Protein AF-A0A1H8U174-F1 (afdb_monomer_lite)

pLDDT: mean 88.41, std 16.45, range [42.94, 98.38]

Radius of gyration: 14.79 Å; chains: 1; bounding box: 40×37×33 Å

Organism: NCBI:txid501024

Foldseek 3Di:
DPPQPADQQKHALNVDRVDIDTVPVQWDADPVGHIDGDLLSVLLVLLVPVDVVSVVSLVVCLVVDDLVSLVSSLVSCCVPPNPRPCNVVSDPPPPPPPDD

Secondary structure (DSSP, 8-state):
----SB-SSEEE-TT-TT-EEEHHHHEEE-TT--EEE-HHHHHHHHTTT--HHHHHHHHHHGGGS-HHHHHHHHHHHHHHSTT-THHHHTSPPP------

Sequence (100 aa):
MMIEPGTLDTWIYKRQAAISRPRAEMVDTTAEGIPYLKPAAVLLFKAKYRRPKDEIDFERALPRLPVSERLWLKTSLAACHPGHEWLKGLQEPQMTLAQW

Structure (mmCIF, N/CA/C/O backbone):
data_AF-A0A1H8U174-F1
#
_entry.id   AF-A0A1H8U174-F1
#
loop_
_atom_site.group_PDB
_atom_site.id
_atom_site.type_symbol
_atom_site.label_atom_id
_atom_site.label_alt_id
_atom_site.label_comp_id
_atom_site.label_asym_id
_atom_site.label_entity_id
_atom_site.label_seq_id
_atom_site.pdbx_PDB_ins_code
_atom_site.Cartn_x
_atom_site.Cartn_y
_atom_site.Cartn_z
_atom_site.occupancy
_atom_site.B_iso_or_equiv
_atom_site.auth_seq_id
_atom_site.auth_comp_id
_atom_site.auth_asym_id
_atom_site.auth_atom_id
_atom_site.pdbx_PDB_model_num
ATOM 1 N N . MET A 1 1 ? 19.028 -7.884 3.376 1.00 43.66 1 MET A N 1
ATOM 2 C CA . MET A 1 1 ? 17.873 -8.527 2.713 1.00 43.66 1 MET A CA 1
ATOM 3 C C . MET A 1 1 ? 16.729 -8.555 3.720 1.00 43.66 1 MET A C 1
ATOM 5 O O . MET A 1 1 ? 16.925 -9.095 4.800 1.00 43.66 1 MET A O 1
ATOM 9 N N . MET A 1 2 ? 15.605 -7.876 3.466 1.00 43.38 2 MET A N 1
ATOM 10 C CA . MET A 1 2 ? 14.461 -7.916 4.389 1.00 43.38 2 MET A CA 1
ATOM 11 C C . MET A 1 2 ? 13.764 -9.266 4.183 1.00 43.38 2 MET A C 1
ATOM 13 O O . MET A 1 2 ? 13.161 -9.482 3.136 1.00 43.38 2 MET A O 1
ATOM 17 N N . ILE A 1 3 ? 13.936 -10.192 5.131 1.00 50.97 3 ILE A N 1
ATOM 18 C CA . ILE A 1 3 ? 13.245 -11.488 5.141 1.00 50.97 3 ILE A CA 1
ATOM 19 C C . ILE A 1 3 ? 11.783 -11.195 5.488 1.00 50.97 3 ILE A C 1
ATOM 21 O O . ILE A 1 3 ? 11.400 -11.132 6.654 1.00 50.97 3 ILE A O 1
ATOM 25 N N . GLU A 1 4 ? 10.987 -10.879 4.471 1.00 58.97 4 GLU A N 1
ATOM 26 C CA . GLU A 1 4 ? 9.534 -10.844 4.600 1.00 58.97 4 GLU A CA 1
ATOM 27 C C . GLU A 1 4 ? 9.023 -12.295 4.685 1.00 58.97 4 GLU A C 1
ATOM 29 O O . GLU A 1 4 ? 9.494 -13.139 3.918 1.00 58.97 4 GLU A O 1
ATOM 34 N N . PRO A 1 5 ? 8.070 -12.612 5.578 1.00 60.06 5 PRO A N 1
ATOM 35 C CA . PRO A 1 5 ? 7.315 -13.853 5.482 1.00 60.06 5 PRO A CA 1
ATOM 36 C C . PRO A 1 5 ? 6.639 -13.933 4.103 1.00 60.06 5 PRO A C 1
ATOM 38 O O . PRO A 1 5 ? 6.061 -12.960 3.616 1.00 60.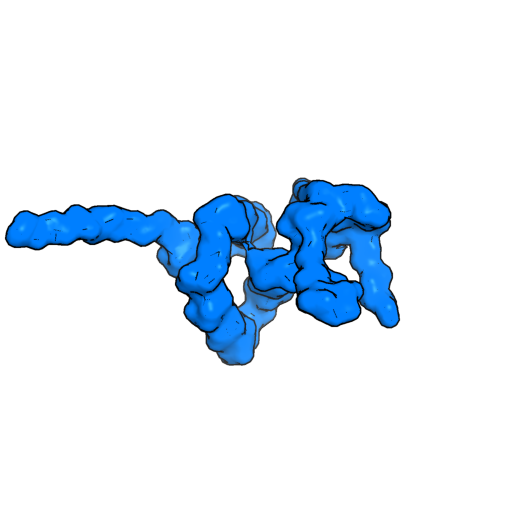06 5 PRO A O 1
ATOM 41 N N . GLY A 1 6 ? 6.755 -15.084 3.444 1.00 62.75 6 GLY A N 1
ATOM 42 C CA . GLY A 1 6 ? 6.273 -15.295 2.081 1.00 62.75 6 GLY A CA 1
ATOM 43 C C . GLY A 1 6 ? 7.091 -16.345 1.334 1.00 62.75 6 GLY A C 1
ATOM 44 O O . GLY A 1 6 ? 8.122 -16.809 1.817 1.00 62.75 6 GLY A O 1
ATOM 45 N N . THR A 1 7 ? 6.625 -16.712 0.145 1.00 81.25 7 THR A N 1
ATOM 46 C CA . THR A 1 7 ? 7.339 -17.587 -0.796 1.00 81.25 7 THR A CA 1
ATOM 47 C C . THR A 1 7 ? 7.719 -16.798 -2.053 1.00 81.25 7 THR A C 1
ATOM 49 O O . THR A 1 7 ? 7.483 -15.585 -2.148 1.00 81.25 7 THR A O 1
ATOM 52 N N . LEU A 1 8 ? 8.315 -17.474 -3.039 1.00 83.38 8 LEU A N 1
ATOM 53 C CA . LEU A 1 8 ? 8.485 -16.908 -4.380 1.00 83.38 8 LEU A CA 1
ATOM 54 C C . LEU A 1 8 ? 7.133 -16.583 -5.042 1.00 83.38 8 LEU A C 1
ATOM 56 O O . LEU A 1 8 ? 7.067 -15.659 -5.845 1.00 83.38 8 LEU A O 1
ATOM 60 N N . ASP A 1 9 ? 6.051 -17.241 -4.621 1.00 90.81 9 ASP A N 1
ATOM 61 C CA . ASP A 1 9 ? 4.723 -17.107 -5.231 1.00 90.81 9 ASP A CA 1
ATOM 62 C C . ASP A 1 9 ? 3.744 -16.291 -4.389 1.00 90.81 9 ASP A C 1
ATOM 64 O O . ASP A 1 9 ? 2.767 -15.765 -4.914 1.00 90.81 9 ASP A O 1
ATOM 68 N N . THR A 1 10 ? 3.981 -16.165 -3.081 1.00 93.75 10 THR A N 1
ATOM 69 C CA . THR A 1 10 ? 3.062 -15.502 -2.146 1.00 93.75 10 THR A CA 1
ATOM 70 C C . THR A 1 10 ? 3.767 -14.407 -1.365 1.00 93.75 10 THR A C 1
ATOM 72 O O . THR A 1 10 ? 4.801 -14.630 -0.735 1.00 93.75 10 THR A O 1
ATOM 75 N N . TRP A 1 11 ? 3.170 -13.221 -1.356 1.00 94.69 11 TRP A N 1
ATOM 76 C CA . TRP A 1 11 ? 3.543 -12.140 -0.456 1.00 94.69 11 TRP A CA 1
ATOM 77 C C . TRP A 1 11 ? 2.614 -12.138 0.763 1.00 94.69 11 TRP A C 1
ATOM 79 O O . TRP A 1 11 ? 1.391 -12.198 0.610 1.00 94.69 11 TRP A O 1
ATOM 89 N N . ILE A 1 12 ? 3.184 -12.056 1.969 1.00 94.69 12 ILE A N 1
ATOM 90 C CA . ILE A 1 12 ? 2.430 -11.959 3.225 1.00 94.69 12 ILE A CA 1
ATOM 91 C C . ILE A 1 12 ? 2.786 -10.643 3.910 1.00 94.69 12 ILE A C 1
ATOM 93 O O . ILE A 1 12 ? 3.956 -10.322 4.121 1.00 94.69 12 ILE A O 1
ATOM 97 N N . TYR A 1 13 ? 1.770 -9.885 4.315 1.00 94.12 13 TYR A N 1
ATOM 98 C CA . TYR A 1 13 ? 1.987 -8.675 5.090 1.00 94.12 13 TYR A CA 1
ATOM 99 C C . TYR A 1 13 ? 2.446 -9.030 6.509 1.00 94.12 13 TYR A C 1
ATOM 101 O O . TYR A 1 13 ? 1.652 -9.444 7.354 1.00 94.12 13 TYR A O 1
ATOM 109 N N . LYS A 1 14 ? 3.728 -8.812 6.824 1.00 90.69 14 LYS A N 1
ATOM 110 C CA . LYS A 1 14 ? 4.326 -9.249 8.103 1.00 90.69 14 LYS A CA 1
ATOM 111 C C . LYS A 1 1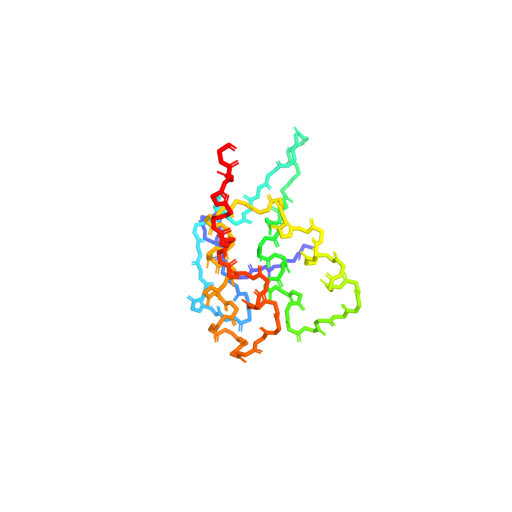4 ? 3.677 -8.720 9.386 1.00 90.69 14 LYS A C 1
ATOM 113 O O . LYS A 1 14 ? 3.992 -9.215 10.462 1.00 90.69 14 LYS A O 1
ATOM 118 N N . ARG A 1 15 ? 2.831 -7.685 9.316 1.00 91.69 15 ARG A N 1
ATOM 119 C CA . ARG A 1 15 ? 2.124 -7.150 10.497 1.00 91.69 15 ARG A CA 1
ATOM 120 C C . ARG A 1 15 ? 0.719 -7.722 10.676 1.00 91.69 15 ARG A C 1
ATOM 122 O O . ARG A 1 15 ? 0.138 -7.532 11.739 1.00 91.69 15 ARG A O 1
ATOM 129 N N . GLN A 1 16 ? 0.176 -8.385 9.657 1.00 93.44 16 GLN A N 1
ATOM 130 C CA . GLN A 1 16 ? -1.122 -9.045 9.707 1.00 93.44 16 GLN A CA 1
ATOM 131 C C . GLN A 1 16 ? -1.159 -10.154 8.653 1.00 93.44 16 GLN A C 1
ATOM 133 O O . GLN A 1 16 ? -1.466 -9.899 7.493 1.00 93.44 16 GLN A O 1
ATOM 138 N N . ALA A 1 17 ? -0.841 -11.383 9.069 1.00 92.19 17 ALA A N 1
ATOM 139 C CA . ALA A 1 17 ? -0.667 -12.523 8.164 1.00 92.19 17 ALA A CA 1
ATOM 140 C C . ALA A 1 17 ? -1.941 -12.916 7.395 1.00 92.19 17 ALA A C 1
ATOM 142 O O . ALA A 1 17 ? -1.842 -13.522 6.332 1.00 92.19 17 ALA A O 1
ATOM 143 N N . ALA A 1 18 ? -3.125 -12.527 7.886 1.00 94.19 18 ALA A N 1
ATOM 144 C CA . ALA A 1 18 ? -4.382 -12.684 7.154 1.00 94.19 18 ALA A CA 1
ATOM 145 C C . ALA A 1 18 ? -4.408 -11.891 5.831 1.00 94.19 18 ALA A C 1
ATOM 147 O O . ALA A 1 18 ? -5.177 -12.215 4.930 1.00 94.19 18 ALA A O 1
ATOM 148 N N . ILE A 1 19 ? -3.556 -10.868 5.688 1.00 95.50 19 ILE A N 1
ATOM 149 C CA . ILE A 1 19 ? -3.379 -10.123 4.442 1.00 95.50 19 ILE A CA 1
ATOM 150 C C . ILE A 1 19 ? -2.249 -10.780 3.647 1.00 95.50 19 ILE A C 1
ATOM 152 O O . ILE A 1 19 ? -1.063 -10.588 3.926 1.00 95.50 19 ILE A O 1
ATOM 156 N N . SER A 1 20 ? -2.638 -11.541 2.628 1.00 94.62 20 SER A N 1
ATOM 157 C CA . SER A 1 20 ? -1.734 -12.193 1.680 1.00 94.62 20 SER A CA 1
ATOM 158 C C . SER A 1 20 ? -2.257 -12.067 0.248 1.00 94.62 20 SER A C 1
ATOM 160 O O . SER A 1 20 ? -3.457 -11.880 0.026 1.00 94.62 20 SER A O 1
ATOM 162 N N . ARG A 1 21 ? -1.342 -12.105 -0.725 1.00 95.06 21 ARG A N 1
ATOM 163 C CA . ARG A 1 21 ? -1.635 -12.019 -2.167 1.00 95.06 21 ARG A CA 1
ATOM 164 C C . ARG A 1 21 ? -0.573 -12.770 -2.976 1.00 95.06 21 ARG A C 1
ATOM 166 O O . ARG A 1 21 ? 0.545 -12.939 -2.475 1.00 95.06 21 ARG A O 1
ATOM 173 N N . PRO A 1 22 ? -0.867 -13.162 -4.230 1.00 95.75 22 PRO A N 1
ATOM 174 C CA . PRO A 1 22 ? 0.168 -13.603 -5.155 1.00 95.75 22 PRO A CA 1
ATOM 175 C C . PRO A 1 22 ? 1.295 -12.569 -5.231 1.00 95.75 22 PRO A C 1
ATOM 177 O O . PRO A 1 22 ? 1.051 -11.365 -5.325 1.00 95.75 22 PRO A O 1
ATOM 180 N N . ARG A 1 23 ? 2.548 -13.021 -5.183 1.00 93.62 23 ARG A N 1
ATOM 181 C CA . ARG A 1 23 ? 3.719 -12.140 -5.154 1.00 93.62 23 ARG A CA 1
ATOM 182 C C . ARG A 1 23 ? 3.771 -11.235 -6.382 1.00 93.62 23 ARG A C 1
ATOM 184 O O . ARG A 1 23 ? 4.082 -10.060 -6.229 1.00 93.62 23 ARG A O 1
ATOM 191 N N . ALA A 1 24 ? 3.396 -11.755 -7.551 1.00 93.25 24 ALA A N 1
ATOM 192 C CA . ALA A 1 24 ? 3.317 -11.005 -8.805 1.00 93.25 24 ALA A CA 1
ATOM 193 C C . ALA A 1 24 ? 2.311 -9.835 -8.765 1.00 93.25 24 ALA A C 1
ATOM 195 O O . ALA A 1 24 ? 2.419 -8.889 -9.540 1.00 93.25 24 ALA A O 1
ATOM 196 N N . GLU A 1 25 ? 1.340 -9.855 -7.846 1.00 94.44 25 GLU A N 1
ATOM 197 C CA . GLU A 1 25 ? 0.444 -8.715 -7.651 1.00 94.44 25 GLU A CA 1
ATOM 198 C C . GLU A 1 25 ? 1.071 -7.618 -6.787 1.00 94.44 25 GLU A C 1
ATOM 200 O O . GLU A 1 25 ? 0.699 -6.455 -6.938 1.00 94.44 25 GLU A O 1
ATOM 205 N N . MET A 1 26 ? 2.020 -7.968 -5.912 1.00 95.38 26 MET A N 1
ATOM 206 C CA . MET A 1 26 ? 2.559 -7.084 -4.871 1.00 95.38 26 MET A CA 1
ATOM 207 C C . MET A 1 26 ? 3.970 -6.581 -5.158 1.00 95.38 26 MET A C 1
ATOM 209 O O . MET A 1 26 ? 4.356 -5.531 -4.648 1.00 95.38 26 MET A O 1
ATOM 213 N N . VAL A 1 27 ? 4.747 -7.326 -5.937 1.00 93.75 27 VAL A N 1
ATOM 214 C CA . VAL A 1 27 ? 6.123 -7.010 -6.317 1.00 93.75 27 VAL A CA 1
ATOM 215 C C . VAL A 1 27 ? 6.150 -6.773 -7.816 1.00 93.75 27 VAL A C 1
ATOM 217 O O . VAL A 1 27 ? 5.654 -7.595 -8.580 1.00 93.75 27 VAL A O 1
ATOM 220 N N . ASP A 1 28 ? 6.723 -5.648 -8.207 1.00 93.69 28 ASP A N 1
ATOM 221 C CA . ASP A 1 28 ? 6.949 -5.275 -9.597 1.00 93.69 28 ASP A CA 1
ATOM 222 C C . ASP A 1 28 ? 8.454 -5.103 -9.835 1.00 93.69 28 ASP A C 1
ATOM 224 O O . ASP A 1 28 ? 9.258 -5.245 -8.908 1.00 93.69 28 ASP A O 1
ATOM 228 N N . THR A 1 29 ? 8.849 -4.826 -11.070 1.00 94.75 29 THR A N 1
ATOM 229 C CA . THR A 1 29 ? 10.254 -4.789 -11.477 1.00 94.75 29 THR A CA 1
ATOM 230 C C . THR A 1 29 ? 10.540 -3.526 -12.272 1.00 94.75 29 THR A C 1
ATOM 232 O O . THR A 1 29 ? 9.739 -3.122 -13.110 1.00 94.75 29 THR A O 1
ATOM 235 N N . THR A 1 30 ? 11.678 -2.876 -12.018 1.00 93.94 30 THR A N 1
ATOM 236 C CA . THR A 1 30 ? 12.127 -1.769 -12.877 1.00 93.94 30 THR A CA 1
ATOM 237 C C . THR A 1 30 ? 12.516 -2.288 -14.264 1.00 93.94 30 THR A C 1
ATOM 239 O O . THR A 1 30 ? 12.662 -3.497 -14.463 1.00 93.94 30 THR A O 1
ATOM 242 N N . ALA A 1 31 ? 12.734 -1.384 -15.225 1.00 96.06 31 ALA A N 1
ATOM 243 C CA . ALA A 1 31 ? 13.198 -1.752 -16.566 1.00 96.06 31 ALA A CA 1
ATOM 244 C C . ALA A 1 31 ? 14.547 -2.502 -16.541 1.00 96.06 31 ALA A C 1
ATOM 246 O O . ALA A 1 31 ? 14.815 -3.335 -17.401 1.00 96.06 31 ALA A O 1
ATOM 247 N N . GLU A 1 32 ? 15.368 -2.253 -15.520 1.00 96.75 32 GLU A N 1
ATOM 248 C CA . GLU A 1 32 ? 16.659 -2.903 -15.272 1.00 96.75 32 GLU A CA 1
ATOM 249 C C . GLU A 1 32 ? 16.529 -4.225 -14.495 1.00 96.75 32 GLU A C 1
ATOM 251 O O . GLU A 1 32 ? 17.534 -4.828 -14.121 1.00 96.75 32 GLU A O 1
ATOM 256 N N . GLY A 1 33 ? 15.306 -4.682 -14.213 1.00 92.94 33 GLY A N 1
ATOM 257 C CA . GLY A 1 33 ? 15.062 -5.941 -13.512 1.00 92.94 33 GLY A CA 1
ATOM 258 C C . GLY A 1 33 ? 15.235 -5.864 -11.992 1.00 92.94 33 GLY A C 1
ATOM 259 O O . GLY A 1 33 ? 15.352 -6.902 -11.341 1.00 92.94 33 GLY A O 1
ATOM 260 N N . ILE A 1 34 ? 15.217 -4.666 -11.394 1.00 92.81 34 ILE A N 1
ATOM 261 C CA . ILE A 1 34 ? 15.296 -4.515 -9.935 1.00 92.81 34 ILE A CA 1
ATOM 262 C C . ILE A 1 34 ? 13.895 -4.689 -9.325 1.00 92.81 34 ILE A C 1
ATOM 264 O O . ILE A 1 34 ? 13.004 -3.888 -9.622 1.00 92.81 34 ILE A O 1
ATOM 268 N N . PRO A 1 3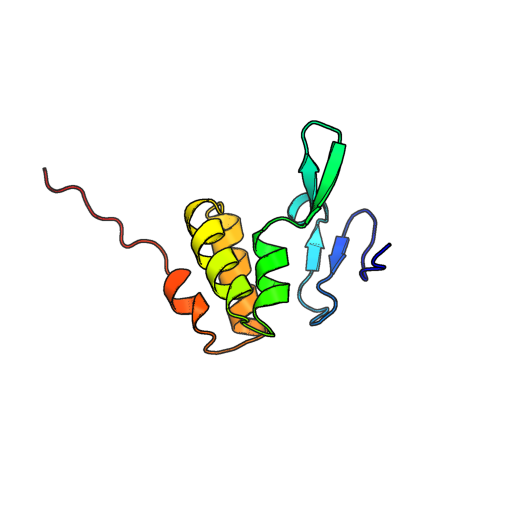5 ? 13.663 -5.693 -8.457 1.00 92.00 35 PRO A N 1
ATOM 269 C CA . PRO A 1 35 ? 12.356 -5.899 -7.849 1.00 92.00 35 PRO A CA 1
ATOM 270 C C . PRO A 1 35 ? 12.064 -4.841 -6.780 1.00 92.00 35 PRO A C 1
ATOM 272 O O . PRO A 1 35 ? 12.907 -4.544 -5.928 1.00 92.00 35 PRO A O 1
ATOM 275 N N . TYR A 1 36 ? 10.836 -4.333 -6.762 1.00 92.88 36 TYR A N 1
ATOM 276 C CA . TYR A 1 36 ? 10.343 -3.411 -5.745 1.00 92.88 36 TYR A CA 1
ATOM 277 C C . TYR A 1 36 ? 8.916 -3.755 -5.318 1.00 92.88 36 TYR A C 1
ATOM 279 O O . TYR A 1 36 ? 8.126 -4.330 -6.062 1.00 92.88 36 TYR A O 1
ATOM 287 N N . LEU A 1 37 ? 8.571 -3.403 -4.079 1.00 94.31 37 LEU A N 1
ATOM 288 C CA . LEU A 1 37 ? 7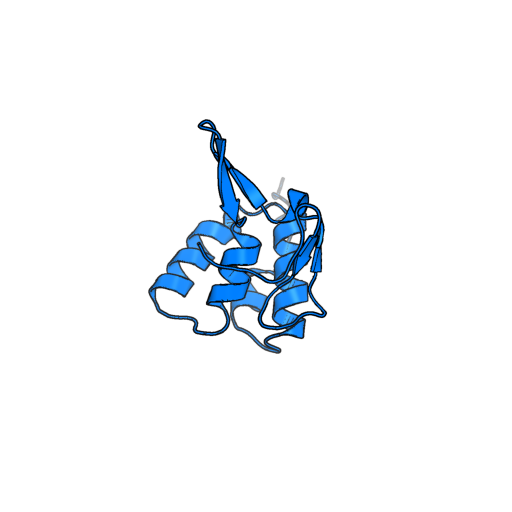.209 -3.557 -3.582 1.00 94.31 37 LEU A CA 1
ATOM 289 C C . LEU A 1 37 ? 6.325 -2.461 -4.182 1.00 94.31 37 LEU A C 1
ATOM 291 O O . LEU A 1 37 ? 6.673 -1.280 -4.103 1.00 94.31 37 LEU A O 1
ATOM 295 N N . LYS A 1 38 ? 5.170 -2.837 -4.732 1.00 96.38 38 LYS A N 1
ATOM 296 C CA . LYS A 1 38 ? 4.239 -1.882 -5.325 1.00 96.38 38 LYS A CA 1
ATOM 297 C C . LYS A 1 38 ? 3.795 -0.816 -4.320 1.00 96.38 38 LYS A C 1
ATOM 299 O O . LYS A 1 38 ? 3.673 -1.112 -3.120 1.00 96.38 38 LYS A O 1
ATOM 304 N N . PRO A 1 39 ? 3.507 0.416 -4.782 1.00 97.00 39 PRO A N 1
ATOM 305 C CA . PRO A 1 39 ? 3.263 1.541 -3.887 1.00 97.00 39 PRO A CA 1
ATOM 306 C C . PRO A 1 39 ? 2.125 1.294 -2.892 1.00 97.00 39 PRO A C 1
ATOM 308 O O . PRO A 1 39 ? 2.267 1.652 -1.726 1.00 97.00 39 PRO A O 1
ATOM 311 N N . ALA A 1 40 ? 1.044 0.610 -3.284 1.00 97.38 40 ALA A N 1
ATOM 312 C CA . ALA A 1 40 ? -0.046 0.288 -2.364 1.00 97.38 40 ALA A CA 1
ATOM 313 C C . ALA A 1 40 ? 0.425 -0.508 -1.131 1.00 97.38 40 ALA A C 1
ATOM 315 O O . ALA A 1 40 ? 0.070 -0.174 -0.000 1.00 97.38 40 ALA A O 1
ATOM 316 N N . ALA A 1 41 ? 1.280 -1.519 -1.300 1.00 96.94 41 ALA A N 1
ATOM 317 C CA . ALA A 1 41 ? 1.787 -2.290 -0.165 1.00 96.94 41 ALA A CA 1
ATOM 318 C C . ALA A 1 41 ? 2.801 -1.511 0.680 1.00 96.94 41 ALA A C 1
ATOM 320 O O . ALA A 1 41 ? 2.794 -1.622 1.908 1.00 96.94 41 ALA A O 1
ATOM 321 N N . VAL A 1 42 ? 3.621 -0.661 0.054 1.00 97.44 42 VAL A N 1
ATOM 322 C CA . VAL A 1 42 ? 4.487 0.283 0.781 1.00 97.44 42 VAL A CA 1
ATOM 323 C C . VAL A 1 42 ? 3.648 1.233 1.643 1.00 97.44 42 VAL A C 1
ATOM 325 O O . VAL A 1 42 ? 3.977 1.457 2.810 1.00 97.44 42 VAL A O 1
ATOM 328 N N . LEU A 1 43 ? 2.534 1.751 1.120 1.00 98.38 43 LEU A N 1
ATOM 329 C CA . LEU A 1 43 ? 1.619 2.614 1.868 1.00 98.38 43 LEU A CA 1
ATOM 330 C C . LEU A 1 43 ? 0.986 1.878 3.054 1.00 98.38 43 LEU A C 1
ATOM 332 O O . LEU A 1 43 ? 0.985 2.412 4.161 1.00 98.38 43 LEU A O 1
ATOM 336 N N . LEU A 1 44 ? 0.565 0.621 2.899 1.00 97.94 44 LEU A N 1
ATOM 337 C CA . LEU A 1 44 ? 0.077 -0.180 4.030 1.00 97.94 44 LEU A CA 1
ATOM 338 C C . LEU A 1 44 ? 1.140 -0.341 5.141 1.00 97.94 44 LEU A C 1
ATOM 340 O O . LEU A 1 44 ? 0.818 -0.377 6.332 1.00 97.94 44 LEU A O 1
ATOM 344 N N . PHE A 1 45 ? 2.432 -0.395 4.799 1.00 97.12 45 PHE A N 1
ATOM 345 C CA . PHE A 1 45 ? 3.508 -0.354 5.797 1.00 97.12 45 PHE A CA 1
ATOM 346 C C . PHE A 1 45 ? 3.674 1.017 6.465 1.00 97.12 45 PHE A C 1
ATOM 348 O O . PHE A 1 45 ? 4.033 1.087 7.648 1.00 97.12 45 PHE A O 1
ATOM 355 N N . LYS A 1 46 ? 3.439 2.103 5.740 1.00 97.94 46 LYS A N 1
ATOM 356 C CA . LYS A 1 46 ? 3.586 3.474 6.241 1.00 97.94 46 LYS A CA 1
ATOM 357 C C . LYS A 1 46 ? 2.425 3.913 7.135 1.00 97.94 46 LYS A C 1
ATOM 359 O O . LYS A 1 46 ? 2.659 4.598 8.130 1.00 97.94 46 LYS A O 1
ATOM 364 N N . ALA A 1 47 ? 1.221 3.417 6.860 1.00 97.56 47 ALA A N 1
ATOM 365 C CA . ALA A 1 47 ? -0.007 3.728 7.593 1.00 97.56 47 ALA A CA 1
ATOM 366 C C . ALA A 1 47 ? 0.081 3.501 9.113 1.00 97.56 47 ALA A C 1
ATOM 368 O O . ALA A 1 47 ? -0.518 4.231 9.890 1.00 97.56 47 ALA A O 1
ATOM 369 N N . LYS A 1 48 ? 0.907 2.555 9.579 1.00 96.12 48 LYS A N 1
ATOM 370 C CA . LYS A 1 48 ? 1.138 2.363 11.023 1.00 96.12 48 LYS A CA 1
ATOM 371 C C . LYS A 1 48 ? 1.710 3.604 11.722 1.00 96.12 48 LYS A C 1
ATOM 373 O O . LYS A 1 48 ? 1.465 3.784 12.909 1.00 96.12 48 LYS A O 1
ATOM 378 N N . TYR A 1 49 ? 2.536 4.392 11.033 1.00 95.81 49 TYR A N 1
ATOM 379 C CA . TYR A 1 49 ? 3.293 5.484 11.652 1.00 95.81 49 TYR A CA 1
ATOM 380 C C . TYR A 1 49 ? 2.877 6.875 11.180 1.00 95.81 49 TYR A C 1
ATOM 382 O O . TYR A 1 49 ? 3.085 7.812 11.943 1.00 95.81 49 TYR A O 1
ATOM 390 N N . ARG A 1 50 ? 2.349 7.019 9.952 1.00 95.44 50 ARG A N 1
ATOM 391 C CA . ARG A 1 50 ? 1.894 8.301 9.374 1.00 95.44 50 ARG A CA 1
ATOM 392 C C . ARG A 1 50 ? 2.842 9.481 9.641 1.00 95.44 50 ARG A C 1
ATOM 394 O O . ARG A 1 50 ? 2.440 10.547 10.098 1.00 95.44 50 ARG A O 1
ATOM 401 N N . ARG A 1 51 ? 4.142 9.292 9.412 1.00 97.94 51 ARG A N 1
ATOM 402 C CA . ARG A 1 51 ? 5.124 10.380 9.576 1.00 97.94 51 ARG A CA 1
ATOM 403 C C . ARG A 1 51 ? 4.869 11.453 8.508 1.00 97.94 51 ARG A C 1
ATOM 405 O O . ARG A 1 51 ? 4.330 11.111 7.460 1.00 97.94 51 ARG A O 1
ATOM 412 N N . PRO A 1 52 ? 5.363 12.694 8.659 1.00 98.19 52 PRO A N 1
ATOM 413 C CA . PRO A 1 52 ? 5.193 13.727 7.629 1.00 98.19 52 PRO A CA 1
ATOM 414 C C . PRO A 1 52 ? 5.610 13.279 6.216 1.00 98.19 52 PRO A C 1
ATOM 416 O O . PRO A 1 52 ? 4.912 13.534 5.244 1.00 98.19 52 PRO A O 1
ATOM 419 N N . LYS A 1 53 ? 6.704 12.514 6.095 1.00 97.44 53 LYS A N 1
ATOM 420 C CA . LYS A 1 53 ? 7.123 11.929 4.808 1.00 97.44 53 LYS A CA 1
ATOM 421 C C . LYS A 1 53 ? 6.181 10.845 4.272 1.00 97.44 53 LYS A C 1
ATOM 423 O O . LYS A 1 53 ? 6.103 10.652 3.071 1.00 97.44 53 LYS A O 1
ATOM 428 N N . ASP A 1 54 ? 5.500 10.122 5.156 1.00 98.31 54 ASP A N 1
ATOM 429 C CA . ASP A 1 54 ? 4.554 9.077 4.775 1.00 98.31 54 ASP A CA 1
ATOM 430 C C . ASP A 1 54 ? 3.268 9.692 4.206 1.00 98.31 54 ASP A C 1
ATOM 432 O O . ASP A 1 54 ? 2.719 9.146 3.256 1.00 98.31 54 ASP A O 1
ATOM 436 N N . GLU A 1 55 ? 2.828 10.835 4.746 1.00 98.31 55 GLU A N 1
ATOM 437 C CA . GLU A 1 55 ? 1.724 11.634 4.189 1.00 98.31 55 GLU A CA 1
ATOM 438 C C . GLU A 1 55 ? 2.060 12.121 2.775 1.00 98.31 55 GLU A C 1
ATOM 440 O O . GLU A 1 55 ? 1.305 11.871 1.839 1.00 98.31 55 GLU A O 1
ATOM 445 N N . ILE A 1 56 ? 3.253 12.703 2.592 1.00 98.19 56 ILE A N 1
ATOM 446 C CA . ILE A 1 56 ? 3.740 13.138 1.273 1.00 98.19 56 ILE A CA 1
ATOM 447 C C . ILE A 1 56 ? 3.785 11.962 0.284 1.00 98.19 56 ILE A C 1
ATOM 449 O O . ILE A 1 56 ? 3.396 12.106 -0.876 1.00 98.19 56 ILE A O 1
ATOM 453 N N . ASP A 1 57 ? 4.257 10.793 0.723 1.00 98.12 57 ASP A N 1
ATOM 454 C CA . ASP A 1 57 ? 4.289 9.596 -0.120 1.00 98.12 57 ASP A CA 1
ATOM 455 C C . ASP A 1 57 ? 2.877 9.130 -0.503 1.00 98.12 57 ASP A C 1
ATOM 457 O O . ASP A 1 57 ? 2.653 8.766 -1.658 1.00 98.12 57 ASP A O 1
ATOM 461 N N . PHE A 1 58 ? 1.917 9.169 0.428 1.00 98.31 58 PHE A N 1
ATOM 462 C CA . PHE A 1 58 ? 0.516 8.842 0.155 1.00 98.31 58 PHE A CA 1
ATOM 463 C C . PHE A 1 58 ? -0.098 9.791 -0.873 1.00 98.31 58 PHE A C 1
ATOM 465 O O . PHE A 1 58 ? -0.603 9.327 -1.896 1.00 98.31 58 PHE A O 1
ATOM 472 N N . GLU A 1 59 ? 0.008 11.102 -0.658 1.00 97.12 59 GLU A N 1
ATOM 473 C CA . GLU A 1 59 ? -0.533 12.127 -1.557 1.00 97.12 59 GLU A CA 1
ATOM 474 C C . GLU A 1 59 ? 0.038 12.012 -2.977 1.00 97.12 59 GLU A C 1
ATOM 476 O O . GLU A 1 59 ? -0.685 12.137 -3.966 1.00 97.12 59 GLU A O 1
ATOM 481 N N . ARG A 1 60 ? 1.340 11.723 -3.102 1.00 97.19 60 ARG A N 1
ATOM 482 C CA . ARG A 1 60 ? 2.006 11.574 -4.405 1.00 97.19 60 ARG A CA 1
ATOM 483 C C . ARG A 1 60 ? 1.653 10.269 -5.108 1.00 97.19 60 ARG A C 1
ATOM 485 O O . ARG A 1 60 ? 1.548 10.252 -6.339 1.00 97.19 60 ARG A O 1
ATOM 492 N N . ALA A 1 61 ? 1.514 9.177 -4.362 1.00 96.94 61 ALA A N 1
ATOM 493 C CA . ALA A 1 61 ? 1.234 7.863 -4.928 1.00 96.94 61 ALA A CA 1
ATOM 494 C C . ALA A 1 61 ? -0.241 7.705 -5.320 1.00 96.94 61 ALA A C 1
ATOM 496 O O . ALA A 1 61 ? -0.525 7.176 -6.392 1.00 96.94 61 ALA A O 1
ATOM 497 N N . LEU A 1 62 ? -1.174 8.199 -4.499 1.00 95.94 62 LEU A N 1
ATOM 498 C CA . LEU A 1 62 ? -2.621 8.016 -4.657 1.00 95.94 62 LEU A CA 1
ATOM 499 C C . LEU A 1 62 ? -3.173 8.267 -6.081 1.00 95.94 62 LEU A C 1
ATOM 501 O O . LEU A 1 62 ? -3.876 7.385 -6.591 1.00 95.94 62 LEU A O 1
ATOM 505 N N . PRO A 1 63 ? -2.866 9.389 -6.770 1.00 94.88 63 PRO A N 1
ATOM 506 C CA . PRO A 1 63 ? -3.386 9.635 -8.120 1.00 94.88 63 PRO A CA 1
ATOM 507 C C . PRO A 1 63 ? -2.827 8.670 -9.176 1.00 94.88 63 PRO A C 1
ATOM 509 O O . PRO A 1 63 ? -3.434 8.500 -10.229 1.00 94.88 63 PRO A O 1
ATOM 512 N N . ARG A 1 64 ? -1.690 8.020 -8.898 1.00 95.19 64 ARG A N 1
ATOM 513 C CA . ARG A 1 64 ? -0.987 7.104 -9.811 1.00 95.19 64 ARG A CA 1
ATOM 514 C C . ARG A 1 64 ? -1.328 5.634 -9.572 1.00 95.19 64 ARG A C 1
ATOM 516 O O . ARG A 1 64 ? -0.982 4.796 -10.397 1.00 95.19 64 ARG A O 1
ATOM 523 N N . LEU A 1 65 ? -1.986 5.311 -8.458 1.00 95.06 65 LEU A N 1
ATOM 524 C CA . LEU A 1 65 ? -2.385 3.939 -8.159 1.00 95.06 65 LEU A CA 1
ATOM 525 C C . LEU A 1 65 ? -3.477 3.462 -9.132 1.00 95.06 65 LEU A C 1
ATOM 527 O O . LEU A 1 65 ? -4.468 4.169 -9.325 1.00 95.06 65 LEU A O 1
ATOM 531 N N . PRO A 1 66 ? -3.374 2.245 -9.688 1.00 93.88 66 PRO A N 1
ATOM 532 C CA . PRO A 1 66 ? -4.494 1.596 -10.360 1.00 93.88 66 PRO A CA 1
ATOM 533 C C . PRO A 1 66 ? -5.717 1.457 -9.438 1.00 93.88 66 PRO A C 1
ATOM 535 O O . PRO A 1 66 ? -5.591 1.371 -8.215 1.00 93.88 66 PRO A O 1
ATOM 538 N N . VAL A 1 67 ? -6.922 1.383 -10.017 1.00 94.06 67 VAL A N 1
ATOM 539 C CA . VAL A 1 67 ? -8.178 1.224 -9.250 1.00 94.06 67 VAL A CA 1
ATOM 540 C C . VAL A 1 67 ? -8.141 -0.018 -8.353 1.00 94.06 67 VAL A C 1
ATOM 542 O O . VAL A 1 67 ? -8.507 0.064 -7.182 1.00 94.06 67 VAL A O 1
ATOM 545 N N . SER A 1 68 ? -7.638 -1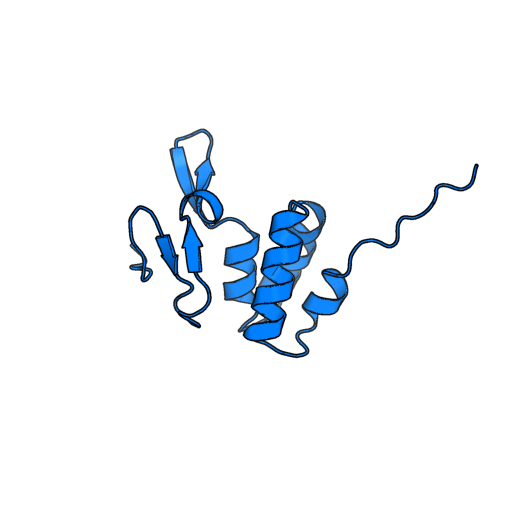.141 -8.869 1.00 94.19 68 SER A N 1
ATOM 546 C CA . SER A 1 68 ? -7.491 -2.390 -8.113 1.00 94.19 68 SER A CA 1
ATOM 547 C C . SER A 1 68 ? -6.576 -2.235 -6.895 1.00 94.19 68 SER A C 1
ATOM 549 O O . SER A 1 68 ? -6.900 -2.721 -5.812 1.00 94.19 68 SER A O 1
ATOM 551 N N . GLU A 1 69 ? -5.467 -1.509 -7.038 1.00 95.81 69 GLU A N 1
ATOM 552 C CA . GLU A 1 69 ? -4.526 -1.242 -5.948 1.00 95.81 69 GLU A CA 1
ATOM 553 C C . GLU A 1 69 ? -5.102 -0.285 -4.900 1.00 95.81 69 GLU A C 1
ATOM 555 O O . GLU A 1 69 ? -4.910 -0.504 -3.703 1.00 95.81 69 GLU A O 1
ATOM 560 N N . ARG A 1 70 ? -5.864 0.735 -5.322 1.00 96.38 70 ARG A N 1
ATOM 561 C CA . ARG A 1 70 ? -6.598 1.618 -4.398 1.00 96.38 70 ARG A CA 1
ATOM 562 C C . ARG A 1 70 ? -7.629 0.844 -3.583 1.00 96.38 70 ARG A C 1
ATOM 564 O O . ARG A 1 70 ? -7.686 1.011 -2.366 1.00 96.38 70 ARG A O 1
ATOM 571 N N . LEU A 1 71 ? -8.405 -0.026 -4.233 1.00 96.00 71 LEU A N 1
ATOM 572 C CA . LEU A 1 71 ? -9.400 -0.864 -3.564 1.00 96.00 71 LEU A CA 1
ATOM 573 C C . LEU A 1 71 ? -8.738 -1.826 -2.571 1.00 96.00 71 LEU A C 1
ATOM 575 O O . LEU A 1 71 ? -9.177 -1.931 -1.425 1.00 96.00 71 LEU A O 1
ATOM 579 N N . TRP A 1 72 ? -7.649 -2.481 -2.977 1.00 96.88 72 TRP A N 1
ATOM 580 C CA . TRP A 1 72 ? -6.896 -3.366 -2.093 1.00 96.88 72 TRP A CA 1
ATOM 581 C C . TRP A 1 72 ? -6.325 -2.620 -0.880 1.00 96.88 72 TRP A C 1
ATOM 583 O O . TRP A 1 72 ? -6.457 -3.093 0.254 1.00 96.88 72 TRP A O 1
ATOM 593 N N . LEU A 1 73 ? -5.737 -1.437 -1.094 1.00 97.88 73 LEU A N 1
ATOM 594 C CA . LEU A 1 73 ? -5.204 -0.607 -0.017 1.00 97.88 73 LEU A CA 1
ATOM 595 C C . LEU A 1 73 ? -6.314 -0.176 0.946 1.00 97.88 73 LEU A C 1
ATOM 597 O O . LEU A 1 73 ? -6.136 -0.284 2.156 1.00 97.88 73 LEU A O 1
ATOM 601 N N . LYS A 1 74 ? -7.471 0.253 0.428 1.00 97.75 74 LYS A N 1
ATOM 602 C CA . LYS A 1 74 ? -8.639 0.639 1.233 1.00 97.75 74 LYS A CA 1
ATOM 603 C C . LYS A 1 74 ? -9.100 -0.498 2.142 1.00 97.75 74 LYS A C 1
ATOM 605 O O . LYS A 1 74 ? -9.225 -0.294 3.347 1.00 97.75 74 LYS A O 1
ATOM 610 N N . THR A 1 75 ? -9.308 -1.692 1.587 1.00 97.19 75 THR A N 1
ATOM 611 C CA . THR A 1 75 ? -9.746 -2.871 2.351 1.00 97.19 75 THR A CA 1
ATOM 612 C C . THR A 1 75 ? -8.717 -3.264 3.409 1.00 97.19 75 THR A C 1
ATOM 614 O O . THR A 1 75 ? -9.064 -3.485 4.568 1.00 97.19 75 THR A O 1
ATOM 617 N N . SER A 1 76 ? -7.436 -3.282 3.037 1.00 97.81 76 SER A N 1
ATOM 618 C CA . SER A 1 76 ? -6.344 -3.642 3.947 1.00 97.81 76 SER A CA 1
ATOM 619 C C . SER A 1 76 ? -6.176 -2.628 5.083 1.00 97.81 76 SER A C 1
ATOM 621 O O . SER A 1 76 ? -5.984 -3.011 6.236 1.00 97.81 76 SER A O 1
ATOM 623 N N . LEU A 1 77 ? -6.296 -1.329 4.785 1.00 97.62 77 LEU A N 1
ATOM 624 C CA . LEU A 1 77 ? -6.267 -0.269 5.793 1.00 97.62 77 LEU A CA 1
ATOM 625 C C . LEU A 1 77 ? -7.461 -0.350 6.733 1.00 97.62 77 LEU A C 1
ATOM 627 O O . LEU A 1 77 ? -7.265 -0.233 7.934 1.00 97.62 77 LEU A O 1
ATOM 631 N N . ALA A 1 78 ? -8.669 -0.582 6.219 1.00 96.94 78 ALA A N 1
ATOM 632 C CA . ALA A 1 78 ? -9.855 -0.725 7.058 1.00 96.94 78 ALA A CA 1
ATOM 633 C C . ALA A 1 78 ? -9.723 -1.904 8.039 1.00 96.94 78 ALA A C 1
ATOM 635 O O . ALA A 1 78 ? -10.149 -1.788 9.184 1.00 96.94 78 ALA A O 1
ATOM 636 N N . ALA A 1 79 ? -9.083 -3.000 7.617 1.00 96.19 79 ALA A N 1
ATOM 637 C CA . ALA A 1 79 ? -8.825 -4.159 8.469 1.00 96.19 79 ALA A CA 1
ATOM 638 C C . ALA A 1 79 ? -7.712 -3.920 9.510 1.00 96.19 79 ALA A C 1
ATOM 640 O O . ALA A 1 79 ? -7.849 -4.325 10.661 1.00 96.19 79 ALA A O 1
ATOM 641 N N . CYS A 1 80 ? -6.598 -3.283 9.131 1.00 96.50 80 CYS A N 1
ATOM 642 C CA . CYS A 1 80 ? -5.457 -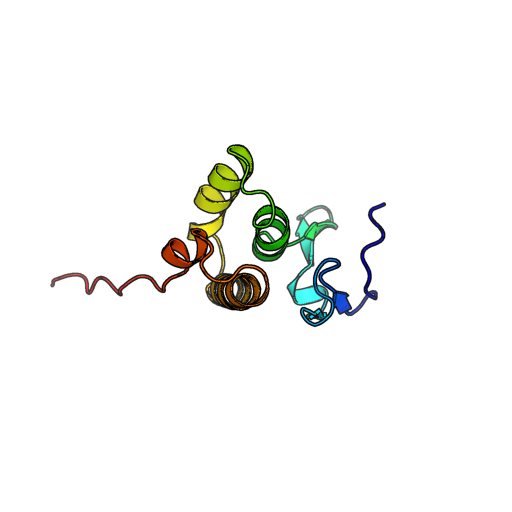3.076 10.036 1.00 96.50 80 CYS A CA 1
ATOM 643 C C . CYS A 1 80 ? -5.578 -1.834 10.926 1.00 96.50 80 CYS A C 1
ATOM 645 O O . CYS A 1 80 ? -5.038 -1.806 12.032 1.00 96.50 80 CYS A O 1
ATOM 647 N N . HIS A 1 81 ? -6.220 -0.789 10.413 1.00 95.88 81 HIS A N 1
ATOM 648 C CA . HIS A 1 81 ? -6.280 0.547 10.992 1.00 95.88 81 HIS A CA 1
ATOM 649 C C . HIS A 1 81 ? -7.690 1.145 10.794 1.00 95.88 81 HIS A C 1
ATOM 651 O O . HIS A 1 81 ? -7.859 2.081 10.004 1.00 95.88 81 HIS A O 1
ATOM 657 N N . PRO A 1 82 ? -8.726 0.623 11.481 1.00 95.44 82 PRO A N 1
ATOM 658 C CA . PRO A 1 82 ? -10.071 1.186 11.399 1.00 95.44 82 PRO A CA 1
ATOM 659 C C . PRO A 1 82 ? -10.066 2.696 11.685 1.00 95.44 82 PRO A C 1
ATOM 661 O O . PRO A 1 82 ? -9.439 3.149 12.642 1.00 95.44 82 PRO A O 1
ATOM 664 N N . GLY A 1 83 ? -10.738 3.485 10.841 1.00 94.81 83 GLY A N 1
ATOM 665 C CA . GLY A 1 83 ? -10.805 4.946 10.987 1.00 94.81 83 GLY A CA 1
ATOM 666 C C . GLY A 1 83 ? -9.559 5.718 10.528 1.00 94.81 83 GLY A C 1
ATOM 667 O O . GLY A 1 83 ? -9.472 6.918 10.766 1.00 94.81 83 GLY A O 1
ATOM 668 N N . HIS A 1 84 ? -8.597 5.072 9.863 1.00 97.50 84 HIS A N 1
ATOM 669 C CA . HIS A 1 84 ? -7.397 5.742 9.358 1.00 97.50 84 HIS A CA 1
ATOM 670 C C . HIS A 1 84 ? -7.723 6.874 8.366 1.00 97.50 84 HIS A C 1
ATOM 672 O O . HIS A 1 84 ? -8.478 6.679 7.417 1.00 97.50 84 HIS A O 1
ATOM 678 N N . GLU A 1 85 ? -7.079 8.035 8.518 1.00 96.12 85 GLU A N 1
ATOM 679 C CA . GLU A 1 85 ? -7.358 9.247 7.725 1.00 96.12 85 GLU A CA 1
ATOM 680 C C . GLU A 1 85 ? -7.250 9.036 6.206 1.00 96.12 85 GLU A C 1
ATOM 682 O O . GLU A 1 85 ? -8.110 9.491 5.455 1.00 96.12 85 GLU A O 1
ATOM 687 N N . TRP A 1 86 ? -6.257 8.269 5.742 1.00 97.69 86 TRP A N 1
ATOM 688 C CA . TRP A 1 86 ? -6.112 7.911 4.320 1.00 97.69 86 TRP A CA 1
ATOM 689 C C . TRP A 1 86 ? -7.333 7.210 3.704 1.00 97.69 86 TRP A C 1
ATOM 691 O O . TRP A 1 86 ? -7.504 7.270 2.489 1.00 97.69 86 TRP A O 1
ATOM 701 N N . LEU A 1 87 ? -8.219 6.598 4.502 1.00 97.19 87 LEU A N 1
ATOM 702 C CA . LEU A 1 87 ? -9.470 6.022 3.993 1.00 97.19 87 LEU A CA 1
ATOM 703 C C . LEU A 1 87 ? -10.373 7.078 3.340 1.00 97.19 87 LEU A C 1
ATOM 705 O O . LEU A 1 87 ? -11.129 6.732 2.437 1.00 97.19 87 LEU A O 1
ATOM 709 N N . LYS A 1 88 ? -10.276 8.351 3.752 1.00 94.25 88 LYS A N 1
ATOM 710 C CA . LYS A 1 88 ? -11.021 9.471 3.153 1.00 94.25 88 LYS A CA 1
ATOM 711 C C . LYS A 1 88 ? -10.567 9.736 1.715 1.00 94.25 88 LYS A C 1
ATOM 713 O O . LYS A 1 88 ? -11.400 9.906 0.837 1.00 94.25 88 LYS A O 1
ATOM 718 N N . GLY A 1 89 ? -9.255 9.693 1.466 1.00 92.38 89 GLY A N 1
ATOM 719 C CA . GLY A 1 89 ? -8.676 9.878 0.129 1.00 92.38 89 GLY A CA 1
ATOM 720 C C . GLY A 1 89 ? -8.814 8.661 -0.793 1.00 92.38 89 GLY A C 1
ATOM 721 O O . GLY A 1 89 ? -8.661 8.785 -2.000 1.00 92.38 89 GLY A O 1
ATOM 722 N N . LEU A 1 90 ? -9.112 7.481 -0.239 1.00 92.44 90 LEU A N 1
ATOM 723 C CA . LEU A 1 90 ? -9.326 6.238 -0.994 1.00 92.44 90 LEU A CA 1
ATOM 724 C C . LEU A 1 90 ? -10.796 5.987 -1.357 1.00 92.44 90 LEU A C 1
ATOM 726 O O . LEU A 1 90 ? -11.143 4.909 -1.846 1.00 92.44 90 LEU A O 1
ATOM 730 N N . GLN A 1 91 ? -11.681 6.944 -1.088 1.00 79.12 91 GLN A N 1
ATOM 731 C CA . GLN A 1 91 ? -13.038 6.907 -1.622 1.00 79.12 91 GLN A CA 1
ATOM 732 C C . GLN A 1 91 ? -12.965 7.056 -3.146 1.00 79.12 91 GLN A C 1
ATOM 734 O O . GLN A 1 91 ? -12.066 7.721 -3.663 1.00 79.12 91 GLN A O 1
ATOM 739 N N . GLU A 1 92 ? -13.843 6.360 -3.873 1.00 65.19 92 GLU A N 1
ATOM 740 C CA . GLU A 1 92 ? -13.864 6.476 -5.333 1.00 65.19 92 GLU A CA 1
ATOM 741 C C . GLU A 1 92 ? -14.041 7.950 -5.711 1.00 65.19 92 GLU A C 1
ATOM 743 O O . GLU A 1 92 ? -14.790 8.656 -5.027 1.00 65.19 92 GLU A O 1
ATOM 748 N N . PRO A 1 93 ? -13.363 8.442 -6.765 1.00 55.75 93 PRO A N 1
ATOM 749 C CA . PRO A 1 93 ? -13.663 9.770 -7.259 1.00 55.75 93 PRO A CA 1
ATOM 750 C C . PRO A 1 93 ? -15.151 9.786 -7.594 1.00 55.75 93 PRO A C 1
ATOM 752 O O . PRO A 1 93 ? -15.613 8.949 -8.373 1.00 55.75 93 PRO A O 1
ATOM 755 N N . GLN A 1 94 ? -15.900 10.726 -7.015 1.00 45.03 94 GLN A N 1
ATOM 756 C CA . GLN A 1 94 ? -17.209 11.074 -7.545 1.00 45.03 94 GLN A CA 1
ATOM 757 C C . GLN A 1 94 ? -16.976 11.324 -9.036 1.00 45.03 94 GLN A C 1
ATOM 759 O O . GLN A 1 94 ? -16.173 12.194 -9.378 1.00 45.03 94 GLN A O 1
ATOM 764 N N . MET A 1 95 ? -17.585 10.527 -9.916 1.00 46.22 95 MET A N 1
ATOM 765 C CA . MET A 1 95 ? -17.553 10.812 -11.344 1.00 46.22 95 MET A CA 1
ATOM 766 C C . MET A 1 95 ? -18.099 12.228 -11.508 1.00 46.22 95 MET A C 1
ATOM 768 O O . MET A 1 95 ? -19.306 12.448 -11.404 1.00 46.22 95 MET A O 1
ATOM 772 N N . THR A 1 96 ? -17.219 13.209 -11.695 1.00 46.34 96 THR A N 1
ATOM 773 C CA . THR A 1 96 ? -17.614 14.520 -12.180 1.00 46.34 96 THR A CA 1
ATOM 774 C C . THR A 1 96 ? -18.129 14.264 -13.583 1.00 46.34 96 THR A C 1
ATOM 776 O O . THR A 1 96 ? -17.340 14.117 -14.516 1.00 46.34 96 THR A O 1
ATOM 779 N N . LEU A 1 97 ? -19.450 14.112 -13.712 1.00 42.94 97 LEU A N 1
ATOM 780 C CA . LEU A 1 97 ? -20.126 14.243 -14.991 1.00 42.94 97 LEU A CA 1
ATOM 781 C C . LEU A 1 97 ? -19.698 15.609 -15.516 1.00 42.94 97 LEU A C 1
ATOM 783 O O . LEU A 1 97 ? -20.082 16.635 -14.952 1.00 42.94 97 LEU A O 1
ATOM 787 N N . ALA A 1 98 ? -18.821 15.606 -16.520 1.00 45.31 98 ALA A N 1
ATOM 788 C CA . ALA A 1 98 ? -18.521 16.803 -17.275 1.00 45.31 98 ALA A CA 1
ATOM 789 C C . ALA A 1 98 ? -19.871 17.351 -17.746 1.00 45.31 98 ALA A C 1
ATOM 791 O O . ALA A 1 98 ? -20.635 16.655 -18.416 1.00 45.31 98 ALA A O 1
ATOM 792 N N . GLN A 1 99 ? -20.207 18.545 -17.269 1.00 44.00 99 GLN A N 1
ATOM 793 C CA . GLN A 1 99 ? -21.362 19.275 -17.753 1.00 44.00 99 GLN A CA 1
ATOM 794 C C . GLN A 1 99 ? -21.100 19.589 -19.231 1.00 44.00 99 GLN A C 1
ATOM 796 O O . GLN A 1 99 ? -20.000 20.021 -19.571 1.00 44.00 99 GLN A O 1
ATOM 801 N N . TRP A 1 100 ? -22.102 19.245 -20.040 1.00 47.75 100 TRP A N 1
ATOM 802 C CA . TRP A 1 100 ? -22.239 19.375 -21.492 1.00 47.75 100 TRP A CA 1
ATOM 803 C C . TRP A 1 100 ? -21.508 20.555 -22.134 1.00 47.75 100 TRP A C 1
ATOM 805 O O . TRP A 1 100 ? -21.635 21.682 -21.606 1.00 47.75 100 TRP A O 1
#